Protein AF-A0A973PGR8-F1 (afdb_monomer_lite)

Foldseek 3Di:
DAAEEEFEPCPDDPSVVVQVVCVVVRHHYHYHD

pLDDT: mean 96.48, std 4.74, range [77.12, 98.62]

Structure (mmCIF, N/CA/C/O backbone):
data_AF-A0A973PGR8-F1
#
_entry.id   AF-A0A973PGR8-F1
#
loop_
_atom_site.group_PDB
_atom_site.id
_atom_site.type_symbol
_atom_site.label_atom_id
_atom_site.label_alt_id
_atom_site.label_comp_id
_atom_site.label_asym_id
_atom_site.label_entity_id
_atom_site.label_seq_id
_atom_site.pdbx_PDB_ins_code
_atom_site.Cartn_x
_atom_site.Cartn_y
_atom_site.Cartn_z
_atom_site.occupancy
_atom_site.B_iso_or_equiv
_atom_site.auth_seq_id
_atom_site.auth_comp_id
_atom_site.auth_asym_id
_atom_site.auth_atom_id
_atom_site.pdbx_PDB_model_num
ATOM 1 N N . MET A 1 1 ? -18.376 7.568 10.131 1.00 77.12 1 MET A N 1
ATOM 2 C CA . MET A 1 1 ? -18.105 7.528 8.677 1.00 77.12 1 MET A CA 1
ATOM 3 C C . MET A 1 1 ? -16.768 6.845 8.465 1.00 77.12 1 MET A C 1
ATOM 5 O O . MET A 1 1 ? -15.852 7.127 9.225 1.00 77.12 1 MET A O 1
ATOM 9 N N . THR A 1 2 ? -16.667 5.941 7.496 1.00 87.00 2 THR A N 1
ATOM 10 C CA . THR A 1 2 ? -15.421 5.250 7.137 1.00 87.00 2 THR A CA 1
ATOM 11 C C . THR A 1 2 ? -14.755 5.952 5.957 1.00 87.00 2 THR A C 1
ATOM 13 O O . THR A 1 2 ? -15.382 6.178 4.924 1.00 87.00 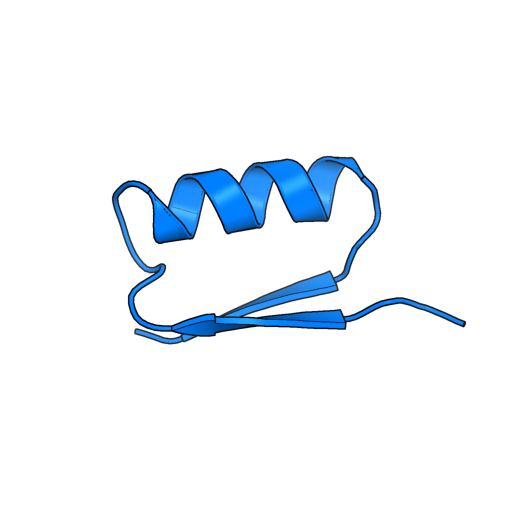2 THR A O 1
ATOM 16 N N . THR A 1 3 ? -13.478 6.303 6.101 1.00 97.56 3 THR A N 1
ATOM 17 C CA . THR A 1 3 ? -12.671 6.836 4.996 1.00 97.56 3 THR A CA 1
ATOM 18 C C . THR A 1 3 ? -12.283 5.690 4.064 1.00 97.56 3 THR A C 1
ATOM 20 O O . THR A 1 3 ? -11.829 4.644 4.530 1.00 97.56 3 THR A O 1
ATOM 23 N N . THR A 1 4 ? -12.455 5.887 2.755 1.00 98.06 4 THR A N 1
ATOM 24 C CA . THR A 1 4 ? -12.103 4.904 1.719 1.00 98.06 4 THR A CA 1
ATOM 25 C C . THR A 1 4 ? -11.091 5.509 0.748 1.00 98.06 4 THR A C 1
ATOM 27 O O . THR A 1 4 ? -11.256 6.656 0.338 1.00 98.06 4 THR A O 1
ATOM 30 N N . ALA A 1 5 ? -10.058 4.750 0.379 1.00 98.06 5 ALA A N 1
ATOM 31 C CA . ALA A 1 5 ? -9.013 5.161 -0.556 1.00 98.06 5 ALA A CA 1
ATOM 32 C C . ALA A 1 5 ? -8.926 4.182 -1.736 1.00 98.06 5 ALA A C 1
ATOM 34 O O . ALA A 1 5 ? -8.686 2.996 -1.529 1.00 98.06 5 ALA A O 1
ATOM 35 N N . LEU A 1 6 ? -9.095 4.676 -2.967 1.00 98.06 6 LEU A N 1
ATOM 36 C CA . LEU A 1 6 ? -8.815 3.922 -4.193 1.00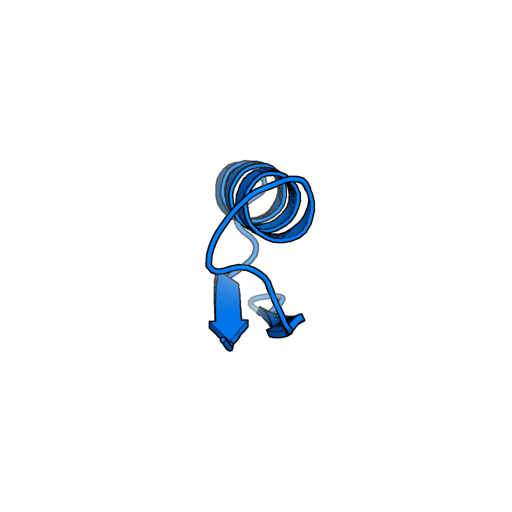 98.06 6 LEU A CA 1
ATOM 37 C C . LEU A 1 6 ? -7.360 4.147 -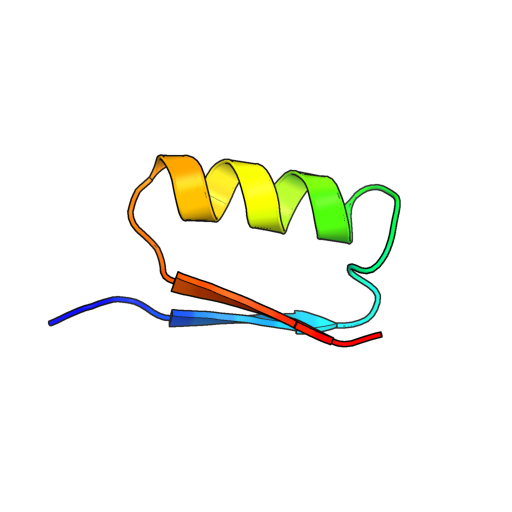4.610 1.00 98.06 6 LEU A C 1
ATOM 39 O O . LEU A 1 6 ? -6.931 5.291 -4.753 1.00 98.06 6 LEU A O 1
ATOM 43 N N . ILE A 1 7 ? -6.620 3.062 -4.830 1.00 98.00 7 ILE A N 1
ATOM 44 C CA . ILE A 1 7 ? -5.200 3.098 -5.183 1.00 98.00 7 ILE A CA 1
ATOM 45 C C . ILE A 1 7 ? -5.003 2.262 -6.450 1.00 98.00 7 ILE A C 1
ATOM 47 O O . ILE A 1 7 ? -5.214 1.051 -6.437 1.00 98.00 7 ILE A O 1
ATOM 51 N N . THR A 1 8 ? -4.625 2.903 -7.555 1.00 97.81 8 THR A N 1
ATOM 52 C CA . THR A 1 8 ? -4.378 2.250 -8.854 1.00 97.81 8 THR A CA 1
ATOM 53 C C . THR A 1 8 ? -2.934 1.763 -8.973 1.00 97.81 8 THR A C 1
ATOM 55 O O . THR A 1 8 ? -2.038 2.355 -8.371 1.00 97.81 8 THR A O 1
ATOM 58 N N . GLY A 1 9 ? -2.679 0.720 -9.770 1.00 97.38 9 GLY A N 1
ATOM 59 C CA . GLY A 1 9 ? -1.345 0.120 -9.903 1.00 97.38 9 GLY A CA 1
ATOM 60 C C . GLY A 1 9 ? -0.809 -0.464 -8.588 1.00 97.38 9 GLY A C 1
ATOM 61 O O . GLY A 1 9 ? 0.400 -0.595 -8.411 1.00 97.38 9 GLY A O 1
ATOM 62 N N . ALA A 1 10 ? -1.696 -0.789 -7.643 1.00 98.06 10 ALA A N 1
ATOM 63 C CA . ALA A 1 10 ? -1.346 -1.184 -6.278 1.00 98.06 10 ALA A CA 1
ATOM 64 C C . ALA A 1 10 ? -1.313 -2.705 -6.070 1.00 98.06 10 ALA A C 1
ATOM 66 O O . ALA A 1 10 ? -1.369 -3.184 -4.942 1.00 98.06 10 ALA A O 1
ATOM 67 N N . ASN A 1 11 ? -1.186 -3.480 -7.150 1.00 96.31 11 ASN A N 1
ATOM 68 C CA . ASN A 1 11 ? -1.014 -4.931 -7.065 1.00 96.31 11 ASN A CA 1
ATOM 69 C C . ASN A 1 11 ? 0.412 -5.356 -6.654 1.00 96.31 11 ASN A C 1
ATOM 71 O O . ASN A 1 11 ? 0.648 -6.542 -6.434 1.00 96.31 11 ASN A O 1
ATOM 75 N N . LYS A 1 12 ? 1.366 -4.415 -6.587 1.00 97.44 12 LYS A N 1
ATOM 76 C CA . LYS A 1 12 ? 2.750 -4.618 -6.129 1.00 97.44 12 LYS A CA 1
ATOM 77 C C . LYS A 1 12 ? 3.419 -3.286 -5.764 1.00 97.44 12 LYS A C 1
ATOM 79 O O . LYS A 1 12 ? 2.871 -2.212 -6.007 1.00 97.44 12 LYS A O 1
ATOM 84 N N . GLY A 1 13 ? 4.639 -3.360 -5.229 1.00 98.12 13 GLY A N 1
ATOM 85 C CA . GLY A 1 13 ? 5.500 -2.194 -5.012 1.00 98.12 13 GLY A CA 1
ATOM 86 C C . GLY A 1 13 ? 4.904 -1.157 -4.055 1.00 98.12 13 GLY A C 1
ATOM 87 O O . GLY A 1 13 ? 4.224 -1.503 -3.092 1.00 98.12 13 GLY A O 1
ATOM 88 N N . ILE A 1 14 ? 5.161 0.124 -4.332 1.00 98.25 14 ILE A N 1
ATOM 89 C CA . ILE A 1 14 ? 4.789 1.238 -3.444 1.0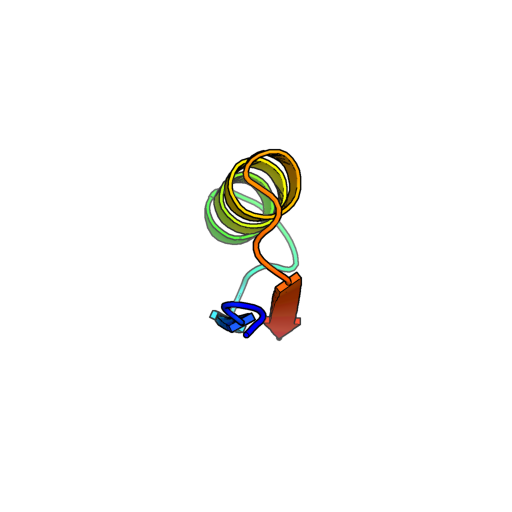0 98.25 14 ILE A CA 1
ATOM 90 C C . ILE A 1 14 ? 3.269 1.336 -3.271 1.00 98.25 14 ILE A C 1
ATOM 92 O O . ILE A 1 14 ? 2.800 1.559 -2.160 1.00 98.25 14 ILE A O 1
ATOM 96 N N . GLY A 1 15 ? 2.490 1.125 -4.336 1.00 97.94 15 GLY A N 1
ATOM 97 C CA . GLY A 1 15 ? 1.028 1.191 -4.250 1.00 97.94 15 GLY A CA 1
ATOM 98 C C . GLY A 1 15 ? 0.450 0.165 -3.270 1.00 97.94 15 GLY A C 1
ATOM 99 O O . GLY A 1 15 ? -0.436 0.500 -2.485 1.00 97.94 15 GLY A O 1
ATOM 100 N N . PHE A 1 16 ? 0.997 -1.055 -3.259 1.00 98.38 16 PHE A N 1
ATOM 101 C CA . PHE A 1 16 ? 0.586 -2.108 -2.326 1.00 98.38 16 PHE A CA 1
ATOM 102 C C . PHE A 1 16 ? 0.940 -1.763 -0.872 1.00 98.38 16 PHE A C 1
ATOM 104 O O . PHE A 1 16 ? 0.124 -1.928 0.034 1.00 98.38 16 PHE A O 1
ATOM 111 N N . GLU A 1 17 ? 2.139 -1.228 -0.648 1.00 98.62 17 GLU A N 1
ATOM 112 C CA . GL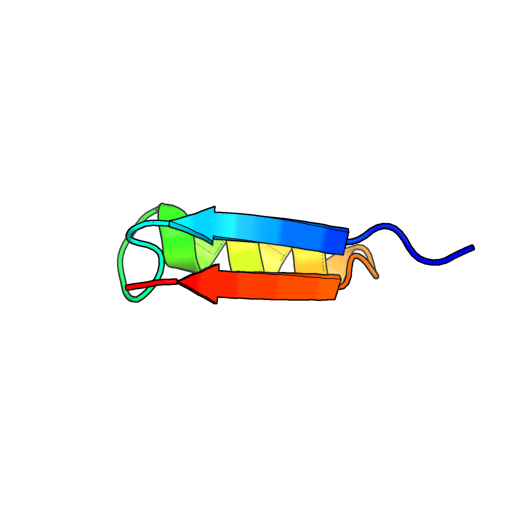U A 1 17 ? 2.597 -0.846 0.689 1.00 98.62 17 GLU A CA 1
ATOM 113 C C . GLU A 1 17 ? 1.785 0.324 1.267 1.00 98.62 17 GLU A C 1
ATOM 115 O O . GLU A 1 17 ? 1.403 0.309 2.436 1.00 98.62 17 GLU A O 1
ATOM 120 N N . ILE A 1 18 ? 1.423 1.305 0.437 1.00 98.25 18 ILE A N 1
ATOM 121 C CA . ILE A 1 18 ? 0.511 2.379 0.844 1.00 98.25 18 ILE A CA 1
ATOM 122 C C . ILE A 1 18 ? -0.873 1.819 1.196 1.00 98.25 18 ILE A C 1
ATOM 124 O O . ILE A 1 18 ? -1.444 2.227 2.206 1.00 98.25 18 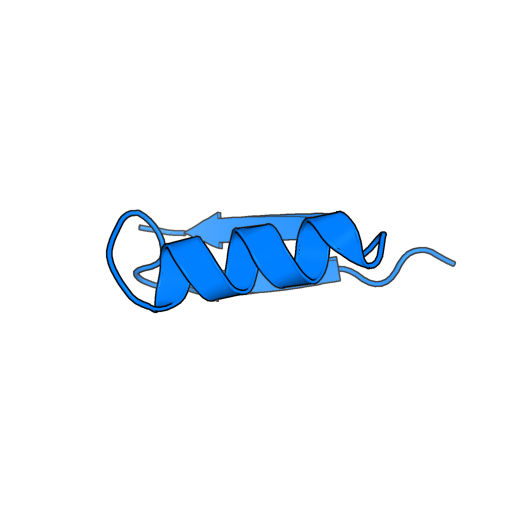ILE A O 1
ATOM 128 N N . ALA A 1 19 ? -1.401 0.855 0.431 1.00 98.44 19 ALA A N 1
ATOM 129 C CA . ALA A 1 19 ? -2.671 0.203 0.756 1.00 98.44 19 ALA A CA 1
ATOM 130 C C . ALA A 1 19 ? -2.631 -0.473 2.137 1.00 98.44 19 ALA A C 1
ATOM 132 O O . ALA A 1 19 ? -3.554 -0.291 2.935 1.00 98.44 19 ALA A O 1
ATOM 133 N N . ARG A 1 20 ? -1.535 -1.181 2.448 1.00 98.50 20 ARG A N 1
ATOM 134 C CA . ARG A 1 20 ? -1.292 -1.807 3.757 1.00 98.50 20 ARG A CA 1
ATOM 135 C C . ARG A 1 20 ? -1.272 -0.774 4.886 1.00 98.50 20 ARG A C 1
ATOM 137 O O . ARG A 1 20 ? -2.020 -0.911 5.849 1.00 98.50 20 ARG A O 1
ATOM 144 N N . LEU A 1 21 ? -0.472 0.284 4.747 1.00 98.62 21 LEU A N 1
ATOM 145 C CA . LEU A 1 21 ? -0.339 1.337 5.762 1.00 98.62 21 LEU A CA 1
ATOM 146 C C . LEU A 1 21 ? -1.648 2.107 5.999 1.00 98.62 21 LEU A C 1
ATOM 148 O O . LEU A 1 21 ? -1.915 2.547 7.117 1.00 98.62 21 LEU A O 1
ATOM 152 N N . LEU A 1 22 ? -2.473 2.288 4.963 1.00 98.19 22 LEU A N 1
ATOM 153 C CA . LEU A 1 22 ? -3.797 2.900 5.096 1.00 98.19 22 LEU A CA 1
ATOM 154 C C . LEU A 1 22 ? -4.771 1.962 5.820 1.00 98.19 22 LEU A C 1
ATOM 156 O O . LEU A 1 22 ? -5.470 2.408 6.732 1.00 98.19 22 LEU A O 1
ATOM 160 N N . ALA A 1 23 ? -4.767 0.670 5.483 1.00 97.94 23 ALA A N 1
ATOM 161 C CA . ALA A 1 23 ? -5.577 -0.334 6.170 1.00 97.94 23 ALA A CA 1
ATOM 162 C C . ALA A 1 23 ? -5.234 -0.432 7.667 1.00 97.94 23 ALA A C 1
ATOM 164 O O . ALA A 1 23 ? -6.136 -0.468 8.502 1.00 97.94 23 ALA A O 1
ATOM 165 N N . GLU A 1 24 ? -3.948 -0.366 8.027 1.00 98.44 24 GLU A N 1
ATOM 166 C CA . GLU A 1 24 ? -3.486 -0.331 9.427 1.00 98.44 24 GLU A CA 1
ATOM 167 C C . GLU A 1 24 ? -3.995 0.885 10.210 1.00 98.44 24 GLU A C 1
ATOM 169 O O . GLU A 1 24 ? -4.129 0.835 11.430 1.00 98.44 24 GLU A O 1
ATOM 174 N N . ARG A 1 25 ? -4.325 1.976 9.512 1.00 97.69 25 ARG A N 1
ATOM 175 C CA . ARG A 1 25 ? -4.923 3.187 10.093 1.00 97.69 25 ARG A CA 1
ATOM 176 C C . ARG A 1 25 ? -6.455 3.152 10.104 1.00 97.69 25 ARG A C 1
ATOM 178 O O . ARG A 1 25 ? -7.081 4.167 10.400 1.00 97.69 25 ARG A O 1
ATOM 185 N N . GLY A 1 26 ? -7.064 2.014 9.765 1.00 97.38 26 GLY A N 1
ATOM 186 C CA . GLY A 1 26 ? -8.516 1.836 9.717 1.00 97.38 26 GLY A CA 1
ATOM 187 C C . GLY A 1 26 ? -9.189 2.438 8.479 1.00 97.38 26 GLY A C 1
ATOM 188 O O . GLY A 1 26 ? -10.411 2.586 8.457 1.00 97.38 26 GLY A O 1
ATOM 189 N N . ILE A 1 27 ? -8.418 2.799 7.448 1.00 98.38 27 ILE A N 1
ATOM 190 C CA . ILE A 1 27 ? -8.950 3.289 6.170 1.00 98.38 27 ILE A CA 1
ATOM 191 C C . ILE A 1 27 ? -9.241 2.083 5.279 1.00 98.38 27 ILE A C 1
ATOM 193 O O . ILE A 1 27 ? -8.395 1.212 5.099 1.00 98.38 27 ILE A O 1
ATOM 197 N N . THR A 1 28 ? -10.429 2.036 4.677 1.00 98.38 28 THR A N 1
ATOM 198 C CA . THR A 1 28 ? -10.743 0.990 3.694 1.00 98.38 28 THR A CA 1
ATOM 199 C C . THR A 1 28 ? -9.957 1.265 2.412 1.00 98.38 28 THR A C 1
ATOM 201 O O . THR A 1 28 ? -10.241 2.233 1.709 1.00 98.38 28 THR A O 1
ATOM 204 N N . ALA A 1 29 ? -8.953 0.446 2.109 1.00 98.06 29 ALA A N 1
ATOM 205 C CA . ALA A 1 29 ? -8.155 0.572 0.892 1.00 98.06 29 ALA A CA 1
ATOM 206 C C . ALA A 1 29 ? -8.702 -0.349 -0.210 1.00 98.06 29 ALA A C 1
ATOM 208 O O . ALA A 1 29 ? -8.781 -1.563 -0.032 1.00 98.06 29 ALA A O 1
ATOM 209 N N . ILE A 1 30 ? -9.060 0.229 -1.358 1.00 98.12 30 ILE A N 1
ATOM 210 C CA . ILE A 1 30 ? -9.425 -0.498 -2.576 1.00 98.12 30 ILE A CA 1
ATOM 211 C C . ILE A 1 30 ? -8.216 -0.492 -3.507 1.00 98.12 30 ILE A C 1
ATOM 213 O O . ILE A 1 30 ? -7.748 0.565 -3.932 1.00 98.12 30 ILE A O 1
ATOM 217 N N . VAL A 1 31 ? -7.724 -1.683 -3.829 1.00 97.75 31 VAL A N 1
ATOM 218 C CA . VAL A 1 31 ? -6.589 -1.887 -4.732 1.00 97.75 31 VAL A CA 1
ATOM 219 C C . VAL A 1 31 ? -7.107 -2.125 -6.149 1.00 97.75 31 VAL A C 1
ATOM 221 O O . VAL A 1 31 ? -7.824 -3.092 -6.393 1.00 97.75 31 VAL A O 1
ATOM 224 N N . GLY A 1 32 ? -6.729 -1.251 -7.082 1.00 95.31 32 GLY A N 1
ATOM 225 C CA . GLY A 1 32 ? -6.900 -1.435 -8.523 1.00 95.31 32 GLY A CA 1
ATOM 226 C C . GLY A 1 32 ? -5.568 -1.800 -9.180 1.00 95.31 32 GLY A C 1
ATOM 227 O O . GLY A 1 32 ? -4.537 -1.207 -8.849 1.00 95.31 32 GLY A O 1
ATOM 228 N N . ALA A 1 33 ? -5.585 -2.774 -10.091 1.00 82.25 33 ALA A N 1
ATOM 229 C CA . ALA A 1 33 ? -4.441 -3.137 -10.930 1.00 82.25 33 ALA A CA 1
ATOM 230 C C . ALA A 1 33 ? -4.472 -2.358 -12.247 1.00 82.25 33 ALA A C 1
ATOM 232 O O . ALA A 1 33 ? -5.575 -2.248 -12.825 1.00 82.25 33 ALA A O 1
#

Sequence (33 aa):
MTTTALITGANKGIGFEIARLLAERGITAIVGA

Radius of gyration: 8.81 Å; chains: 1; bounding box: 24×12×21 Å

Secondary structure (DSSP, 8-state):
---EEEEETTTSHHHHHHHHHHHHTT-EEEEE-